Protein AF-A0A519TNX8-F1 (afdb_monomer_lite)

Secondary structure (DSSP, 8-state):
------GGGTTT-BTTB-GGG--SSSSS--HHHHHHHHH--

Radius of gyration: 10.74 Å; chains: 1; bounding box: 21×22×27 Å

Structure (mmCIF, N/CA/C/O backbone):
data_AF-A0A519TNX8-F1
#
_entry.id   AF-A0A519TNX8-F1
#
loop_
_atom_site.group_PDB
_atom_site.id
_atom_site.type_symbol
_atom_site.label_atom_id
_atom_site.label_alt_id
_atom_site.label_comp_id
_atom_site.label_asym_id
_atom_site.label_entity_id
_atom_site.label_seq_id
_atom_site.pdbx_PDB_ins_code
_atom_site.Cartn_x
_atom_site.Cartn_y
_atom_site.Cartn_z
_atom_site.occupancy
_atom_site.B_iso_or_equiv
_atom_site.auth_seq_id
_atom_site.auth_comp_id
_atom_site.auth_asym_id
_atom_site.auth_atom_id
_atom_site.pdbx_PDB_model_num
ATOM 1 N N . MET A 1 1 ? 5.403 11.348 -1.804 1.00 46.78 1 MET A N 1
ATOM 2 C CA . MET A 1 1 ? 5.851 10.748 -3.082 1.00 46.78 1 MET A CA 1
ATOM 3 C C . MET A 1 1 ? 5.982 9.248 -2.898 1.00 46.78 1 MET A C 1
ATOM 5 O O . MET A 1 1 ? 6.789 8.821 -2.089 1.00 46.78 1 MET A O 1
ATOM 9 N N . ALA A 1 2 ? 5.186 8.451 -3.605 1.00 52.66 2 ALA A N 1
ATOM 10 C CA . ALA A 1 2 ? 5.249 6.991 -3.531 1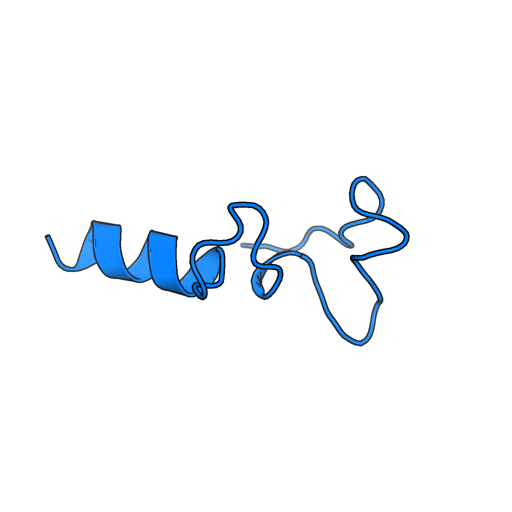.00 52.66 2 ALA A CA 1
ATOM 11 C C . ALA A 1 2 ? 5.857 6.393 -4.823 1.00 52.66 2 ALA A C 1
ATOM 13 O O . ALA A 1 2 ? 5.411 5.396 -5.385 1.00 52.66 2 ALA A O 1
ATOM 14 N N . GLY A 1 3 ? 6.916 7.047 -5.305 1.00 51.31 3 GLY A N 1
ATOM 15 C CA . GLY A 1 3 ? 7.714 6.621 -6.449 1.00 51.31 3 GLY A CA 1
ATOM 16 C C . GLY A 1 3 ? 8.746 5.581 -6.030 1.00 51.31 3 GLY A C 1
ATOM 17 O O . GLY A 1 3 ? 9.894 5.906 -5.761 1.00 51.31 3 GLY A O 1
ATOM 18 N N . GLY A 1 4 ? 8.333 4.323 -5.940 1.00 59.66 4 GLY A N 1
ATOM 19 C CA . GLY A 1 4 ? 9.254 3.197 -5.860 1.00 59.66 4 GLY A CA 1
ATOM 20 C C . GLY A 1 4 ? 8.758 2.116 -6.802 1.00 59.66 4 GLY A C 1
ATOM 21 O O . GLY A 1 4 ? 7.640 1.638 -6.624 1.00 59.66 4 GLY A O 1
ATOM 22 N N . ILE A 1 5 ? 9.581 1.714 -7.775 1.00 61.81 5 ILE A N 1
ATOM 23 C CA . ILE A 1 5 ? 9.229 0.763 -8.852 1.00 61.81 5 ILE A CA 1
ATOM 24 C C . ILE A 1 5 ? 8.801 -0.629 -8.350 1.00 61.81 5 ILE A C 1
ATOM 26 O O . ILE A 1 5 ? 8.371 -1.486 -9.112 1.00 61.81 5 ILE A O 1
ATOM 30 N N . GLY A 1 6 ? 8.897 -0.866 -7.042 1.00 59.72 6 GLY A N 1
ATOM 31 C CA . GLY A 1 6 ? 8.386 -2.064 -6.399 1.00 59.72 6 GLY A CA 1
ATOM 32 C C . GLY A 1 6 ? 9.307 -3.271 -6.503 1.00 59.72 6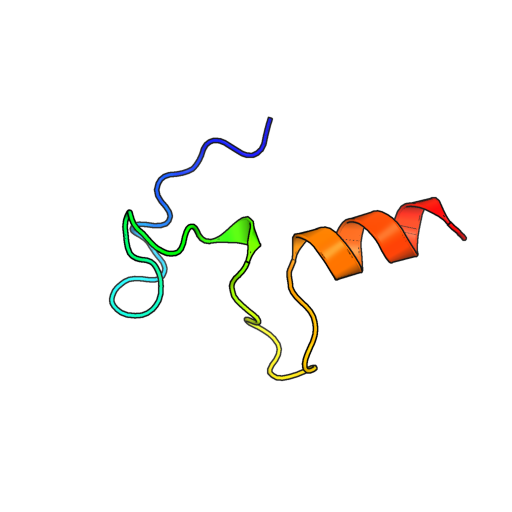 GLY A C 1
ATOM 33 O O . GLY A 1 6 ? 8.971 -4.264 -5.888 1.00 59.72 6 GLY A O 1
ATOM 34 N N . SER A 1 7 ? 10.478 -3.186 -7.146 1.00 62.09 7 SER A N 1
ATOM 35 C CA . SER A 1 7 ? 11.391 -4.310 -7.456 1.00 62.09 7 SER A CA 1
ATOM 36 C C . SER A 1 7 ? 11.612 -5.350 -6.341 1.00 62.09 7 SER A C 1
ATOM 38 O O . SER A 1 7 ? 11.748 -6.531 -6.638 1.00 62.09 7 SER A O 1
ATOM 40 N N . ARG A 1 8 ? 11.569 -4.958 -5.060 1.00 69.19 8 ARG A N 1
ATOM 41 C CA . ARG A 1 8 ? 11.637 -5.867 -3.891 1.00 69.19 8 ARG A CA 1
ATOM 42 C C . ARG A 1 8 ? 10.420 -6.786 -3.690 1.00 69.19 8 ARG A C 1
ATOM 44 O O . ARG A 1 8 ? 10.492 -7.715 -2.900 1.00 69.19 8 ARG A O 1
ATOM 51 N N . PHE A 1 9 ? 9.303 -6.504 -4.352 1.00 64.12 9 PHE A N 1
ATOM 52 C CA . PHE A 1 9 ? 8.049 -7.262 -4.306 1.00 64.12 9 PHE A CA 1
ATOM 53 C C . PHE A 1 9 ? 7.801 -8.014 -5.611 1.00 64.12 9 PHE A C 1
ATOM 55 O O . PHE A 1 9 ? 6.695 -8.497 -5.842 1.00 64.12 9 PHE A O 1
ATOM 62 N N . TRP A 1 10 ? 8.806 -8.118 -6.481 1.00 60.06 10 TRP A N 1
ATOM 63 C CA . TRP A 1 10 ? 8.746 -9.001 -7.635 1.00 60.06 10 TRP A CA 1
ATOM 64 C C . TRP A 1 10 ? 8.608 -10.462 -7.155 1.00 60.06 10 TRP A C 1
ATOM 66 O O . TRP A 1 10 ? 9.291 -10.841 -6.204 1.00 60.06 10 TRP A O 1
ATOM 76 N N . PRO A 1 11 ? 7.721 -11.286 -7.747 1.00 66.81 11 PRO A N 1
ATOM 77 C CA . PRO A 1 11 ? 6.965 -11.059 -8.983 1.00 66.81 11 PRO A CA 1
ATOM 78 C C . PRO A 1 11 ? 5.613 -10.340 -8.815 1.00 66.81 11 PRO A C 1
ATOM 80 O O . PRO A 1 11 ? 4.987 -10.018 -9.824 1.00 66.81 11 PRO A O 1
ATOM 83 N N . LYS A 1 12 ? 5.155 -10.078 -7.582 1.00 61.12 12 LYS A N 1
ATOM 84 C CA . LYS A 1 12 ? 3.859 -9.431 -7.295 1.00 61.12 12 LYS A CA 1
ATOM 85 C C . LYS A 1 12 ? 3.788 -7.963 -7.732 1.00 61.12 12 LYS A C 1
ATOM 87 O O . LYS A 1 12 ? 2.721 -7.519 -8.138 1.00 61.12 12 LYS A O 1
ATOM 92 N N . SER A 1 13 ? 4.882 -7.201 -7.663 1.00 59.22 13 SER A N 1
ATOM 93 C CA . SER A 1 13 ? 4.924 -5.846 -8.226 1.00 59.22 13 SER A CA 1
ATOM 94 C C . SER A 1 13 ? 5.332 -5.892 -9.694 1.00 59.22 13 SER A C 1
ATOM 96 O O . SER A 1 13 ? 6.433 -6.338 -10.033 1.00 59.22 13 SER A O 1
ATOM 98 N N . ARG A 1 14 ? 4.459 -5.394 -10.563 1.00 68.19 14 ARG A N 1
ATOM 99 C CA . ARG A 1 14 ? 4.697 -5.227 -12.002 1.00 68.19 14 ARG A CA 1
ATOM 100 C C . ARG A 1 14 ? 4.627 -3.733 -12.327 1.00 68.19 14 ARG A C 1
ATOM 102 O O . ARG A 1 14 ? 4.001 -2.986 -11.584 1.00 68.19 14 ARG A O 1
ATOM 109 N N . ASN A 1 15 ? 5.189 -3.292 -13.454 1.00 64.81 15 ASN A N 1
ATOM 110 C CA . ASN A 1 15 ? 5.011 -1.899 -13.905 1.00 64.81 15 ASN A CA 1
ATOM 111 C C . ASN A 1 15 ? 3.528 -1.528 -14.077 1.00 64.81 15 ASN A C 1
ATOM 113 O O . ASN A 1 15 ? 3.140 -0.397 -13.812 1.00 64.81 15 ASN A O 1
ATOM 117 N N 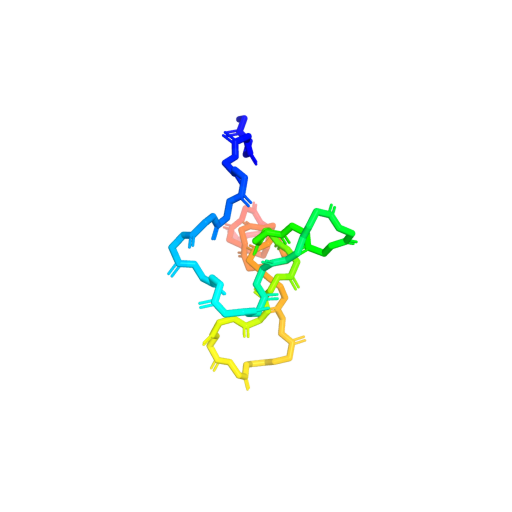. THR A 1 16 ? 2.694 -2.496 -14.461 1.00 69.75 16 THR A N 1
ATOM 118 C CA . THR A 1 16 ? 1.238 -2.345 -14.585 1.00 69.75 16 THR A CA 1
ATOM 119 C C . THR A 1 16 ? 0.498 -2.385 -13.246 1.00 69.75 16 THR A C 1
ATOM 121 O O . THR A 1 16 ? -0.652 -1.965 -13.179 1.00 69.75 16 THR A O 1
ATOM 124 N N . TYR A 1 17 ? 1.138 -2.873 -12.177 1.00 69.94 17 TYR A N 1
ATOM 125 C CA . TYR A 1 17 ? 0.556 -2.968 -10.838 1.00 69.94 17 TYR A CA 1
ATOM 126 C C . TYR A 1 17 ? 1.594 -2.570 -9.774 1.00 69.94 17 TYR A C 1
ATOM 128 O O . TYR A 1 17 ? 2.287 -3.430 -9.206 1.00 69.94 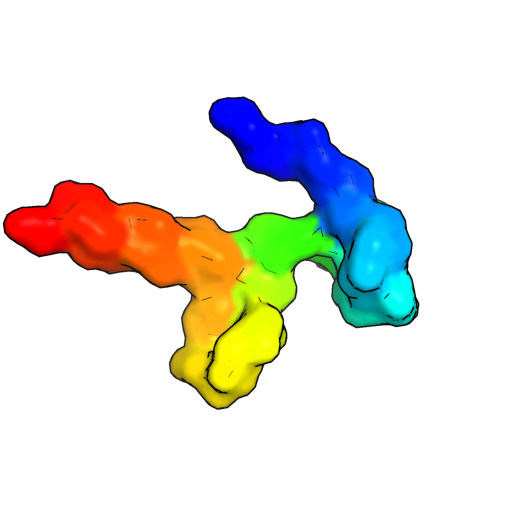17 TYR A O 1
ATOM 136 N N . PRO A 1 18 ? 1.769 -1.254 -9.542 1.00 71.94 18 PRO A N 1
ATOM 137 C CA . PRO A 1 18 ? 2.817 -0.758 -8.669 1.00 71.94 18 PRO A CA 1
ATOM 138 C C . PRO A 1 18 ? 2.526 -1.097 -7.204 1.00 71.94 18 PRO A C 1
ATOM 140 O O . PRO A 1 18 ? 1.379 -1.261 -6.787 1.00 71.94 18 PRO A O 1
ATOM 143 N N . LYS A 1 19 ? 3.589 -1.150 -6.390 1.00 72.75 19 LYS A N 1
ATOM 144 C CA . LYS A 1 19 ? 3.557 -1.631 -4.995 1.00 72.75 19 LYS A CA 1
ATOM 145 C C . LYS A 1 19 ? 2.454 -1.007 -4.131 1.00 72.75 19 LYS A C 1
ATOM 147 O O . LYS A 1 19 ? 1.927 -1.662 -3.241 1.00 72.75 19 LYS A O 1
ATOM 152 N N . GLN A 1 20 ? 2.104 0.246 -4.393 1.00 73.94 20 GLN A N 1
ATOM 153 C CA . GLN A 1 20 ? 1.091 0.993 -3.651 1.00 73.94 20 GLN A CA 1
ATOM 154 C C . GLN A 1 20 ? -0.300 0.345 -3.652 1.00 73.94 20 GLN A C 1
ATOM 156 O O . GLN A 1 20 ? -1.060 0.525 -2.701 1.00 73.94 20 GLN A O 1
ATOM 161 N N . PHE A 1 21 ? -0.610 -0.424 -4.698 1.00 73.88 21 PHE A N 1
ATOM 162 C CA . PHE A 1 21 ? -1.875 -1.141 -4.847 1.00 73.88 21 PHE A CA 1
ATOM 163 C C . PHE A 1 21 ? -1.790 -2.603 -4.397 1.00 73.88 21 PHE A C 1
ATOM 165 O O . PHE A 1 21 ? -2.793 -3.312 -4.396 1.00 73.88 21 PHE A O 1
ATOM 172 N N . ILE A 1 22 ? -0.609 -3.072 -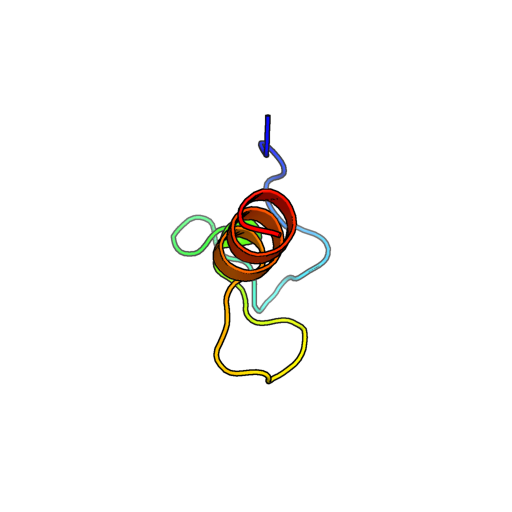3.987 1.00 73.25 22 ILE A N 1
ATOM 173 C CA . ILE A 1 22 ? -0.436 -4.435 -3.492 1.00 73.25 22 ILE A CA 1
ATOM 174 C C . ILE A 1 22 ? -1.010 -4.522 -2.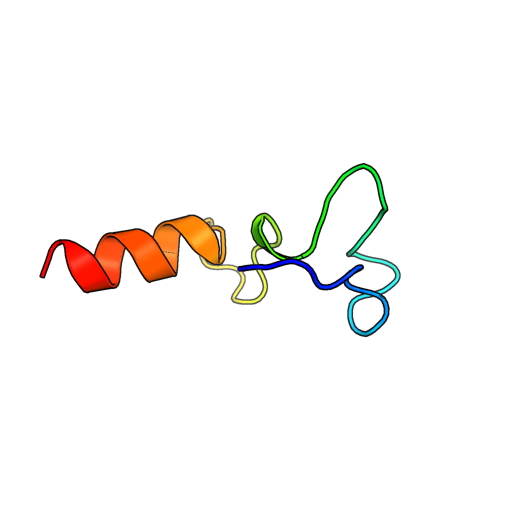084 1.00 73.25 22 ILE A C 1
ATOM 176 O O . ILE A 1 22 ? -0.605 -3.789 -1.180 1.00 73.25 22 ILE A O 1
ATOM 180 N N . ASP A 1 23 ? -1.915 -5.473 -1.901 1.00 74.88 23 ASP A N 1
ATOM 181 C CA . ASP A 1 23 ? -2.282 -5.959 -0.583 1.00 74.88 23 ASP A CA 1
ATOM 182 C C . ASP A 1 23 ? -1.187 -6.916 -0.093 1.00 74.88 23 ASP A C 1
ATOM 184 O O . ASP A 1 23 ? -1.105 -8.083 -0.486 1.00 74.88 23 ASP A O 1
ATOM 188 N N . ILE A 1 24 ? -0.266 -6.372 0.701 1.00 72.38 24 ILE A N 1
ATOM 189 C CA . ILE A 1 24 ? 0.847 -7.134 1.283 1.00 72.38 24 ILE A CA 1
ATOM 190 C C . ILE A 1 24 ? 0.377 -7.925 2.510 1.00 72.38 24 ILE A C 1
ATOM 192 O O . ILE A 1 24 ? 0.946 -8.968 2.814 1.00 72.38 24 ILE A O 1
ATOM 196 N N . LEU A 1 25 ? -0.653 -7.438 3.204 1.00 77.19 25 LEU A N 1
ATOM 197 C CA . LEU A 1 25 ? -1.112 -7.985 4.480 1.00 77.19 25 LEU A CA 1
ATOM 198 C C . LEU A 1 25 ? -2.228 -9.032 4.318 1.00 77.19 25 LEU A C 1
ATOM 200 O O . LEU A 1 25 ? -2.654 -9.600 5.316 1.00 77.19 25 LEU A O 1
ATOM 204 N N . GLY A 1 26 ? -2.705 -9.288 3.091 1.00 72.38 26 GLY A N 1
ATOM 205 C CA . GLY A 1 26 ? -3.828 -10.202 2.830 1.00 72.38 26 GLY A CA 1
ATOM 206 C C . GLY A 1 26 ? -5.143 -9.710 3.441 1.00 72.38 26 GLY A C 1
ATOM 207 O O . GLY A 1 26 ? -6.031 -10.498 3.748 1.00 72.38 26 GLY A O 1
ATOM 208 N N . SER A 1 27 ? -5.235 -8.402 3.671 1.00 75.44 27 SER A N 1
ATOM 209 C CA . SER A 1 27 ? -6.323 -7.739 4.395 1.00 75.44 27 SER A CA 1
ATOM 210 C C . SER A 1 27 ? -7.462 -7.274 3.482 1.00 75.44 27 SER A C 1
ATOM 212 O O . SER A 1 27 ? -8.423 -6.662 3.946 1.00 75.44 27 SER A O 1
ATOM 214 N N . GLY A 1 28 ? -7.333 -7.505 2.174 1.00 80.50 28 GLY A N 1
ATOM 215 C CA . GLY A 1 28 ? -8.214 -6.980 1.136 1.00 80.50 28 GLY A CA 1
ATOM 216 C C . GLY A 1 28 ? -8.014 -5.489 0.855 1.00 80.50 28 GLY A C 1
ATOM 217 O O . GLY A 1 28 ? -8.764 -4.919 0.067 1.00 80.50 28 GLY A O 1
ATOM 218 N N . LYS A 1 29 ? -7.029 -4.836 1.490 1.00 82.12 29 LYS A N 1
ATOM 219 C CA . LYS A 1 29 ? -6.779 -3.393 1.369 1.00 82.12 29 LYS A CA 1
ATOM 220 C C . LYS A 1 29 ? -5.401 -3.111 0.788 1.00 82.12 29 LYS A C 1
ATOM 222 O O . LYS A 1 29 ? -4.404 -3.706 1.191 1.00 82.12 29 LYS A O 1
ATOM 227 N N . SER A 1 30 ? -5.330 -2.149 -0.127 1.00 85.44 30 SER A N 1
ATOM 228 C CA . SER A 1 30 ? -4.051 -1.664 -0.644 1.00 85.44 30 SER A CA 1
ATOM 229 C C . SER A 1 30 ? -3.300 -0.826 0.392 1.00 85.44 30 SER A C 1
ATOM 231 O O . SER A 1 30 ? -3.893 -0.256 1.313 1.00 85.44 30 SER A O 1
ATOM 233 N N . LEU A 1 31 ? -1.982 -0.688 0.220 1.00 82.00 31 LEU A N 1
ATOM 234 C CA . LEU A 1 31 ? -1.172 0.184 1.077 1.00 82.00 31 LEU A CA 1
ATOM 235 C C . LEU A 1 31 ? -1.701 1.622 1.095 1.00 82.00 31 LEU A C 1
ATOM 237 O O . LEU A 1 31 ? -1.750 2.230 2.159 1.00 82.00 31 LEU A O 1
ATOM 241 N N . LEU A 1 32 ? -2.146 2.141 -0.053 1.00 82.56 32 LEU A N 1
ATOM 242 C CA . LEU A 1 32 ? -2.750 3.474 -0.129 1.00 82.56 32 LEU A CA 1
ATOM 243 C C . LEU A 1 32 ? -4.038 3.585 0.681 1.00 82.56 32 LEU A C 1
ATOM 245 O O . LEU A 1 32 ? -4.222 4.573 1.388 1.00 82.56 32 LEU A O 1
ATOM 249 N N . GLN A 1 33 ? -4.909 2.577 0.618 1.00 84.00 33 GLN A N 1
ATOM 250 C CA . GLN A 1 33 ? -6.142 2.562 1.406 1.00 84.00 33 GLN A CA 1
ATOM 251 C C . GLN A 1 33 ? -5.841 2.540 2.906 1.00 84.00 33 GLN A C 1
ATOM 253 O O . GLN A 1 33 ? -6.487 3.253 3.669 1.00 84.00 33 GLN A O 1
ATOM 258 N N . LEU A 1 34 ? -4.830 1.779 3.334 1.00 84.69 34 LEU A N 1
ATOM 259 C CA . LEU A 1 34 ? -4.390 1.762 4.730 1.00 84.69 34 LEU A CA 1
ATOM 260 C C . LEU A 1 34 ? -3.806 3.110 5.164 1.00 84.69 34 LEU A C 1
ATOM 262 O O . LEU A 1 34 ? -4.105 3.575 6.261 1.00 84.69 34 LEU A O 1
ATOM 266 N N . THR A 1 35 ? -2.993 3.754 4.322 1.00 84.88 35 THR A N 1
ATOM 267 C CA . THR A 1 35 ? -2.470 5.097 4.604 1.00 84.88 35 THR A CA 1
ATOM 268 C C . THR A 1 35 ? -3.607 6.107 4.719 1.00 84.88 35 THR A C 1
ATOM 270 O O . THR A 1 35 ? -3.654 6.846 5.694 1.00 84.88 35 THR A O 1
ATOM 273 N N . TYR A 1 36 ? -4.564 6.091 3.792 1.00 86.31 36 TYR A N 1
ATOM 274 C CA . TYR A 1 36 ? -5.730 6.971 3.825 1.00 86.31 36 TYR A CA 1
ATOM 275 C C . TYR A 1 36 ? -6.587 6.766 5.083 1.00 86.31 36 TYR A C 1
ATOM 277 O O . TYR A 1 36 ? -6.920 7.732 5.763 1.00 86.31 36 TYR A O 1
ATOM 285 N N . GLN A 1 37 ? -6.866 5.514 5.466 1.00 85.88 37 GLN A N 1
ATOM 286 C CA . GLN A 1 37 ? -7.613 5.212 6.694 1.00 85.88 37 GLN A CA 1
ATOM 287 C C . GLN A 1 37 ? -6.916 5.706 7.966 1.00 85.88 37 GLN A C 1
ATOM 289 O O . GLN A 1 37 ? -7.597 6.043 8.928 1.00 85.88 37 GLN A O 1
ATOM 294 N N . ARG A 1 38 ? -5.578 5.775 7.987 1.00 84.94 38 ARG A N 1
ATOM 295 C CA . ARG A 1 38 ? -4.837 6.351 9.120 1.00 84.94 38 ARG A CA 1
ATOM 296 C C . ARG A 1 38 ? -4.996 7.865 9.230 1.00 84.94 38 ARG A C 1
ATOM 298 O O . ARG A 1 38 ? -4.935 8.358 10.342 1.00 84.94 38 ARG A O 1
ATOM 305 N N . PHE A 1 39 ? -5.176 8.574 8.116 1.00 85.19 39 PHE A N 1
ATOM 306 C CA . PHE A 1 39 ? -5.374 10.030 8.109 1.00 85.19 39 PHE A CA 1
ATOM 307 C C . PHE A 1 39 ? -6.821 10.451 8.394 1.00 85.19 39 PHE A C 1
ATOM 309 O O . PHE A 1 39 ? -7.054 11.596 8.760 1.00 85.19 39 PHE A O 1
ATOM 316 N N . LEU A 1 40 ? -7.790 9.549 8.212 1.00 82.94 40 LEU A N 1
ATOM 317 C CA . LEU A 1 40 ? -9.195 9.782 8.566 1.00 82.94 40 LEU A CA 1
ATOM 318 C C . LEU A 1 40 ? -9.494 9.609 10.065 1.00 82.94 40 LEU A C 1
ATOM 320 O O . LEU A 1 40 ? -10.623 9.864 10.482 1.00 82.94 40 LEU A O 1
ATOM 324 N N . LYS A 1 41 ? -8.524 9.130 10.847 1.00 58.00 41 LYS A N 1
ATOM 325 C CA . LYS A 1 41 ? -8.619 8.951 12.296 1.00 58.00 41 LYS A CA 1
ATOM 326 C C . LYS A 1 41 ? -7.839 10.051 13.000 1.00 58.00 41 LYS A C 1
ATOM 328 O O . LYS A 1 41 ? -8.335 10.505 14.050 1.00 58.00 41 LYS A O 1
#

Foldseek 3Di:
DPPDQQVVVPPQRDNVRHQQQDPPPPPPGGVVRVVVVVVVD

Sequence (41 aa):
MAGGIGSRFWPKSRNTYPKQFIDILGSGKSLLQLTYQRFLK

pLDDT: mean 71.58, std 10.69, range [46.78, 86.31]